Protein AF-A0A1S3NDR9-F1 (afdb_monomer)

Foldseek 3Di:
DVVVVVVVVVVVCVVVVCVVVVCPVVPDPDDPVVVVVVVVVVVVVVVCCCVPPVLVVVLVVLVVVVVVVVVVPPPPPDDDDDDDDDDDDDDDDDDPDDDPPPSVVVSVVVVVVVVVVVVVVVVVVVVVVVVPPPDDDDDPPPPVVVVVVVVVPD

Mean predicted aligned error: 16.81 Å

Solvent-accessible surface area (backbone atoms only — not comparable to full-atom values): 9694 Å² total; per-residue (Å²): 113,66,69,62,51,48,54,53,48,52,50,52,51,51,50,52,49,52,51,54,61,64,40,48,75,75,73,50,94,64,55,72,72,56,50,49,54,50,49,55,49,49,52,50,50,55,52,46,48,43,62,72,46,51,44,56,54,53,49,52,56,49,54,52,51,54,54,53,58,63,57,75,66,58,73,94,79,81,84,84,81,91,80,86,87,84,92,82,84,87,82,88,86,90,73,99,69,88,77,80,60,60,65,62,48,50,51,51,50,52,53,52,50,52,51,51,48,54,51,48,52,53,51,50,51,53,52,51,64,70,66,60,84,85,80,78,91,75,97,71,86,70,63,61,63,59,56,58,52,58,66,74,74,111

pLDDT: mean 72.22, std 20.0, range [29.72, 96.56]

Radius of gyration: 28.69 Å; Cα contacts (8 Å, |Δi|>4): 8; chains: 1; bounding box: 56×40×89 Å

Nearest PDB structures (foldseek):
  7nao-assembly1_d  TM=2.594E-01  e=1.555E+00  Homo sapiens
  5msj-assembly1_A  TM=2.776E-01  e=2.368E+00  Mus musculus
  5mx5-assembly1_F  TM=2.820E-01  e=3.607E+00  Mus musculus
  5mx5-assembly1_B  TM=2.590E-01  e=4.452E+00  Mus musculus

Secondary structure (DSSP, 8-state):
-HHHHHHHHHHHHHHHHHHHHHHHHHHS---HHHHHHHHHHHHHHHHHHIIIIIHHHHHHHHHHHHHHHHHTTS---------------------S---SHHHHHHHHHHHHHHHHHHHHHHHHHHHHHHT----------SSHHHHHHHHT--

Structure (mmCIF, N/CA/C/O backbone):
data_AF-A0A1S3NDR9-F1
#
_entry.id   AF-A0A1S3NDR9-F1
#
loop_
_atom_site.group_PDB
_atom_site.id
_atom_site.type_symbol
_atom_site.label_atom_id
_atom_site.label_alt_id
_atom_site.label_comp_id
_atom_site.label_asym_id
_atom_site.label_entity_id
_atom_site.label_seq_id
_atom_site.pdbx_PDB_ins_code
_atom_site.Cartn_x
_atom_site.Cartn_y
_atom_site.Cartn_z
_atom_site.occupancy
_atom_site.B_iso_or_equiv
_atom_site.auth_seq_id
_atom_site.auth_comp_id
_atom_site.auth_asym_id
_atom_site.auth_atom_id
_atom_site.pdbx_PDB_model_num
ATOM 1 N N . MET A 1 1 ? -9.366 22.418 -21.913 1.00 63.84 1 MET A N 1
ATOM 2 C CA . MET A 1 1 ? -10.204 22.748 -20.737 1.00 63.84 1 MET A CA 1
ATOM 3 C C . MET A 1 1 ? -10.768 21.472 -20.127 1.00 63.84 1 MET A C 1
ATOM 5 O O . MET A 1 1 ? -10.817 21.373 -18.912 1.00 63.84 1 MET A O 1
ATOM 9 N N . ASP A 1 2 ? -11.113 20.478 -20.945 1.00 85.50 2 ASP A N 1
ATOM 10 C CA . ASP A 1 2 ? -11.705 19.213 -20.491 1.00 85.50 2 ASP A CA 1
ATOM 11 C C . ASP A 1 2 ? -10.764 18.355 -19.622 1.00 85.50 2 ASP A C 1
ATOM 13 O O . ASP A 1 2 ? -11.198 17.839 -18.599 1.00 85.50 2 ASP A O 1
ATOM 17 N N . GLU A 1 3 ? -9.466 18.289 -19.947 1.00 90.88 3 GLU A N 1
ATOM 18 C CA . GLU A 1 3 ? -8.455 17.550 -19.160 1.00 90.88 3 GLU A CA 1
ATOM 19 C C . GLU A 1 3 ? -8.292 18.107 -17.732 1.00 90.88 3 GLU A C 1
ATOM 21 O O . GLU A 1 3 ? -8.242 17.371 -16.749 1.00 90.88 3 GLU A O 1
ATOM 26 N N . GLU A 1 4 ? -8.251 19.436 -17.599 1.00 91.06 4 GLU A N 1
ATOM 27 C CA . GLU A 1 4 ? -8.118 20.110 -16.303 1.00 91.06 4 GLU A CA 1
ATOM 28 C C . GLU A 1 4 ? -9.383 19.928 -15.456 1.00 91.06 4 GLU A C 1
ATOM 30 O O . GLU A 1 4 ? -9.301 19.635 -14.262 1.00 91.06 4 GLU A O 1
ATOM 35 N N . ILE A 1 5 ? -10.560 20.026 -16.085 1.00 93.62 5 ILE A N 1
ATOM 36 C CA . ILE A 1 5 ? -11.848 19.755 -15.437 1.00 93.62 5 ILE A CA 1
ATOM 37 C C . ILE A 1 5 ? -11.921 18.291 -14.986 1.00 93.62 5 ILE A C 1
ATOM 39 O O . ILE A 1 5 ? -12.402 18.031 -13.884 1.00 93.62 5 ILE A O 1
ATOM 43 N N . ALA A 1 6 ? -11.409 17.343 -15.777 1.00 93.50 6 ALA A N 1
ATOM 44 C CA . ALA A 1 6 ? -11.383 15.928 -15.419 1.00 93.50 6 ALA A CA 1
ATOM 45 C C . ALA A 1 6 ? -10.517 15.662 -14.179 1.00 93.50 6 ALA A C 1
ATOM 47 O O . ALA A 1 6 ? -10.967 14.964 -13.271 1.00 93.50 6 ALA A O 1
ATOM 48 N N . ILE A 1 7 ? -9.325 16.262 -14.080 1.00 94.00 7 ILE A N 1
ATOM 49 C CA . ILE A 1 7 ? -8.451 16.111 -12.901 1.00 94.00 7 ILE A CA 1
ATOM 50 C C . ILE A 1 7 ? -9.106 16.721 -11.657 1.00 94.00 7 ILE A C 1
ATOM 52 O O . ILE A 1 7 ? -9.090 16.107 -10.584 1.00 94.00 7 ILE A O 1
ATOM 56 N N . ILE A 1 8 ? -9.719 17.901 -11.791 1.00 94.81 8 ILE A N 1
ATOM 57 C CA . ILE A 1 8 ? -10.453 18.546 -10.694 1.00 94.81 8 ILE A CA 1
ATOM 58 C C . ILE A 1 8 ? -11.632 17.665 -10.259 1.00 94.81 8 ILE A C 1
ATOM 60 O O . ILE A 1 8 ? -11.832 17.451 -9.064 1.00 94.81 8 ILE A O 1
ATOM 64 N N . LEU A 1 9 ? -12.370 17.091 -11.210 1.00 94.69 9 LEU A N 1
ATOM 65 C CA . LEU A 1 9 ? -13.508 16.217 -10.938 1.00 94.69 9 LEU A CA 1
ATOM 66 C C . LEU A 1 9 ? -13.068 14.911 -10.261 1.00 94.69 9 LEU A C 1
ATOM 68 O O . LEU A 1 9 ? -13.644 14.552 -9.235 1.00 94.69 9 LEU A O 1
ATOM 72 N N . ILE A 1 10 ? -12.023 14.240 -10.760 1.00 93.88 10 ILE A N 1
ATOM 73 C CA . ILE A 1 10 ? -11.443 13.040 -10.131 1.00 93.88 10 ILE A CA 1
ATOM 74 C C . ILE A 1 10 ? -10.967 13.354 -8.710 1.00 93.88 10 ILE A C 1
ATOM 76 O O . ILE A 1 10 ? -11.226 12.574 -7.797 1.00 93.88 10 ILE A O 1
ATOM 80 N N . SER A 1 11 ? -10.329 14.507 -8.499 1.00 94.31 11 SER A N 1
ATOM 81 C CA . SER A 1 11 ? -9.830 14.913 -7.181 1.00 94.31 11 SER A CA 1
ATOM 82 C C . SER A 1 11 ? -10.972 15.135 -6.191 1.00 94.31 11 SER A C 1
ATOM 84 O O . SER A 1 11 ? -10.913 14.644 -5.063 1.00 94.31 11 SER A O 1
ATOM 86 N N . VAL A 1 12 ? -12.042 15.817 -6.616 1.00 96.44 12 VAL A N 1
ATOM 87 C CA . VAL A 1 12 ? -13.246 16.030 -5.798 1.00 96.44 12 VAL A CA 1
ATOM 88 C C . VAL A 1 12 ? -13.942 14.704 -5.488 1.00 96.44 12 VAL A C 1
ATOM 90 O O . VAL A 1 12 ? -14.316 14.469 -4.339 1.00 96.44 12 VAL A O 1
ATOM 93 N N . VAL A 1 13 ? -14.084 13.815 -6.475 1.00 96.19 13 VAL A N 1
ATOM 94 C CA . VAL A 1 13 ? -14.710 12.496 -6.291 1.00 96.19 13 VAL A CA 1
ATOM 95 C C . VAL A 1 13 ? -13.879 11.611 -5.362 1.00 96.19 13 VAL A C 1
ATOM 97 O O . VAL A 1 13 ? -14.440 11.005 -4.452 1.00 96.19 13 VAL A O 1
ATOM 100 N N . MET A 1 14 ? -12.557 11.562 -5.534 1.00 94.25 14 MET A N 1
ATOM 101 C CA . MET A 1 14 ? -11.658 10.796 -4.667 1.00 94.25 14 MET A CA 1
ATOM 102 C C . MET A 1 14 ? -11.678 11.342 -3.235 1.00 94.25 14 MET A C 1
ATOM 104 O O . MET A 1 14 ? -11.760 10.565 -2.286 1.00 94.25 14 MET A O 1
ATOM 108 N N . PHE A 1 15 ? -11.678 12.668 -3.069 1.00 94.38 15 PHE A N 1
ATOM 109 C CA . PHE A 1 15 ? -11.787 13.309 -1.761 1.00 94.38 15 PHE A CA 1
ATOM 110 C C . PHE A 1 15 ? -13.109 12.962 -1.068 1.00 94.38 15 PHE A C 1
ATOM 112 O O . PHE A 1 15 ? -13.100 12.454 0.053 1.00 94.38 15 PHE A O 1
ATOM 119 N N . LEU A 1 16 ? -14.244 13.185 -1.738 1.00 96.56 16 LEU A N 1
ATOM 120 C CA . LEU A 1 16 ? -15.562 12.951 -1.150 1.00 96.56 16 LEU A CA 1
ATOM 121 C C . LEU A 1 16 ? -15.815 11.456 -0.914 1.00 96.56 16 LEU A C 1
ATOM 123 O O . LEU A 1 16 ? -16.365 11.082 0.118 1.00 96.56 16 LEU A O 1
ATOM 127 N N . GLY A 1 17 ? -15.361 10.596 -1.827 1.00 93.94 17 GLY A N 1
ATOM 128 C CA . GLY A 1 17 ? -15.432 9.143 -1.699 1.00 93.94 17 GLY A CA 1
ATOM 129 C C . GLY A 1 17 ? -14.638 8.631 -0.498 1.00 93.94 17 GLY A C 1
ATOM 130 O O . GLY A 1 17 ? -15.205 7.944 0.351 1.00 93.94 17 GLY A O 1
ATOM 131 N N . CYS A 1 18 ? -13.362 9.011 -0.370 1.00 90.25 18 CYS A N 1
ATOM 132 C CA . CYS A 1 18 ? -12.525 8.629 0.773 1.00 90.25 18 CYS A CA 1
ATOM 133 C C . CYS A 1 18 ? -13.051 9.204 2.093 1.00 90.25 18 CYS A C 1
ATOM 135 O O . CYS A 1 18 ? -13.034 8.513 3.110 1.00 90.25 18 CYS A O 1
ATOM 137 N N . PHE A 1 19 ? -13.558 10.439 2.082 1.00 90.75 19 PHE A N 1
ATOM 138 C CA . PHE A 1 19 ? -14.136 11.078 3.260 1.00 90.75 19 PHE A CA 1
ATOM 139 C C . PHE A 1 19 ? -15.406 10.359 3.731 1.00 90.75 19 PHE A C 1
ATOM 141 O O . PHE A 1 19 ? -15.499 9.982 4.897 1.00 90.75 19 PHE A O 1
ATOM 148 N N . LEU A 1 20 ? -16.358 10.098 2.829 1.00 92.56 20 LEU A N 1
ATOM 149 C CA . LEU A 1 20 ? -17.596 9.394 3.167 1.00 92.56 20 LEU A CA 1
ATOM 150 C C . LEU A 1 20 ? -17.320 7.950 3.592 1.00 92.56 20 LEU A C 1
ATOM 152 O O . LEU A 1 20 ? -17.815 7.533 4.635 1.00 92.56 20 LEU A O 1
ATOM 156 N N . LEU A 1 21 ? -16.502 7.203 2.842 1.00 88.06 21 LEU A N 1
ATOM 157 C CA . LEU A 1 21 ? -16.139 5.824 3.186 1.00 88.06 21 LEU A CA 1
ATOM 158 C C . LEU A 1 21 ? -15.353 5.745 4.504 1.00 88.06 21 LEU A C 1
ATOM 160 O O . LEU A 1 21 ? -15.601 4.845 5.304 1.00 88.06 21 LEU A O 1
ATOM 164 N N . GLY A 1 22 ? -14.458 6.701 4.768 1.00 85.12 22 GLY A N 1
ATOM 165 C CA . GLY A 1 22 ? -13.703 6.805 6.020 1.00 85.12 22 GLY A CA 1
ATOM 166 C C . GLY A 1 22 ? -14.560 7.189 7.232 1.00 85.12 22 GLY A C 1
ATOM 167 O O . GLY A 1 22 ? -14.224 6.836 8.361 1.00 85.12 22 GLY A O 1
ATOM 168 N N . LEU A 1 23 ? -15.702 7.845 7.010 1.00 85.19 23 LEU A N 1
ATOM 169 C CA . LEU A 1 23 ? -16.689 8.151 8.049 1.00 85.19 23 LEU A CA 1
ATOM 170 C C . LEU A 1 23 ? -17.612 6.967 8.375 1.00 85.19 23 LEU A C 1
ATOM 172 O O . LEU A 1 23 ? -18.197 6.945 9.460 1.00 85.19 23 LEU A O 1
ATOM 176 N N . ILE A 1 24 ? -17.740 5.969 7.491 1.00 84.94 24 ILE A N 1
ATOM 177 C CA . ILE A 1 24 ? -18.618 4.803 7.713 1.00 84.94 24 ILE A CA 1
ATOM 178 C C . ILE A 1 24 ? -18.252 4.047 9.007 1.00 84.94 24 ILE A C 1
ATOM 180 O O . ILE A 1 24 ? -19.152 3.819 9.816 1.00 84.94 24 ILE A O 1
ATOM 184 N N . PRO A 1 25 ? -16.979 3.701 9.290 1.00 75.81 25 PRO A N 1
ATOM 185 C CA . PRO A 1 25 ? -16.607 3.068 10.558 1.00 75.81 25 PRO A CA 1
ATOM 186 C C . PRO A 1 25 ? -16.860 3.945 11.796 1.00 75.81 25 PRO A C 1
ATOM 188 O O . PRO A 1 25 ? -17.033 3.409 12.887 1.00 75.81 25 PRO A O 1
ATOM 191 N N . LEU A 1 26 ? -16.887 5.275 11.639 1.00 77.50 26 LEU A N 1
ATOM 192 C CA . LEU A 1 26 ? -17.093 6.231 12.734 1.00 77.50 26 LEU A CA 1
ATOM 193 C C . LEU A 1 26 ? -18.577 6.460 13.061 1.00 77.50 26 LEU A C 1
ATOM 195 O O . LEU A 1 26 ? -18.916 6.717 14.216 1.00 77.50 26 LEU A O 1
ATOM 199 N N . LEU A 1 27 ? -19.467 6.368 12.068 1.00 74.06 27 LEU A N 1
ATOM 200 C CA . LEU A 1 27 ? -20.893 6.683 12.223 1.00 74.06 27 LEU 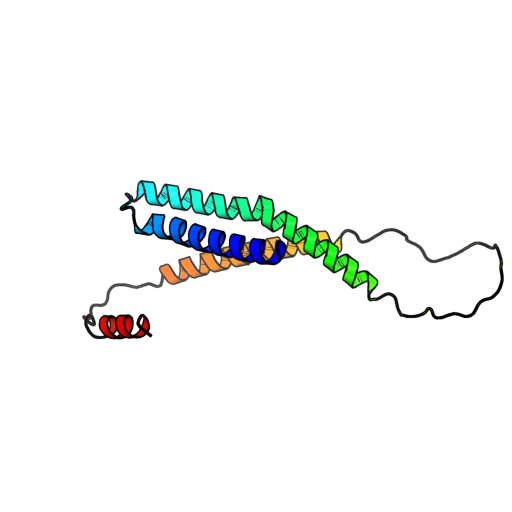A CA 1
ATOM 201 C C . LEU A 1 27 ? -21.740 5.502 12.705 1.00 74.06 27 LEU A C 1
ATOM 203 O O . LEU A 1 27 ? -22.791 5.715 13.315 1.00 74.06 27 LEU A O 1
ATOM 207 N N . ILE A 1 28 ? -21.318 4.262 12.450 1.00 77.81 28 ILE A N 1
ATOM 208 C CA . ILE A 1 28 ? -22.135 3.090 12.773 1.00 77.81 28 ILE A CA 1
ATOM 209 C C . ILE A 1 28 ? -21.581 2.388 14.021 1.00 77.81 28 ILE A C 1
ATOM 211 O O . ILE A 1 28 ? -20.463 1.879 14.021 1.00 77.81 28 ILE A O 1
ATOM 215 N N . LYS A 1 29 ? -22.379 2.306 15.099 1.00 72.62 29 LYS A N 1
ATOM 216 C CA . LYS A 1 29 ? -22.050 1.510 16.298 1.00 72.62 29 LYS A CA 1
ATOM 217 C C . LYS A 1 29 ? -22.140 0.016 15.993 1.00 72.62 29 LYS A C 1
ATOM 219 O O . LYS A 1 29 ? -23.154 -0.630 16.257 1.00 72.62 29 LYS A O 1
ATOM 224 N N . LEU A 1 30 ? -21.089 -0.525 15.391 1.00 66.56 30 LEU A N 1
ATOM 225 C CA . LEU A 1 30 ? -21.041 -1.927 15.002 1.00 66.56 30 LEU A CA 1
ATOM 226 C C . LEU A 1 30 ? -20.681 -2.807 16.199 1.00 66.56 30 LEU A C 1
ATOM 228 O O . LEU A 1 30 ? -19.764 -2.516 16.958 1.00 66.56 30 LEU A O 1
ATOM 232 N N . SER A 1 31 ? -21.401 -3.918 16.350 1.00 80.06 31 SER A N 1
ATOM 233 C CA . SER A 1 31 ? -21.008 -5.013 17.245 1.00 80.06 31 SER A CA 1
ATOM 234 C C . SER A 1 31 ? -19.651 -5.587 16.805 1.00 80.06 31 SER A C 1
ATOM 236 O O . SER A 1 31 ? -19.395 -5.653 15.600 1.00 80.06 31 SER A O 1
ATOM 238 N N . GLU A 1 32 ? -18.811 -6.057 17.740 1.00 81.12 32 GLU A N 1
ATOM 239 C CA . GLU A 1 32 ? -17.460 -6.604 17.472 1.00 81.12 32 GLU A CA 1
ATOM 240 C C . GLU A 1 32 ? -17.418 -7.577 16.286 1.00 81.12 32 GLU A C 1
ATOM 242 O O . GLU A 1 32 ? -16.522 -7.510 15.447 1.00 81.12 32 GLU A O 1
ATOM 247 N N . LYS A 1 33 ? -18.439 -8.434 16.151 1.00 84.38 33 LYS A N 1
ATOM 248 C CA . LYS A 1 33 ? -18.538 -9.390 15.038 1.00 84.38 33 LYS A CA 1
ATOM 249 C C . LYS A 1 33 ? -18.607 -8.704 13.673 1.00 84.38 33 LYS A C 1
ATOM 251 O O . LYS A 1 33 ? -18.010 -9.176 12.714 1.00 84.38 33 LYS A O 1
ATOM 256 N N . ARG A 1 34 ? -19.336 -7.592 13.562 1.00 82.56 34 ARG A N 1
ATOM 257 C CA . ARG A 1 34 ? -19.476 -6.840 12.307 1.00 82.56 34 ARG A CA 1
ATOM 258 C C . ARG A 1 34 ? -18.215 -6.040 11.998 1.00 82.56 34 ARG A C 1
ATOM 260 O O . ARG A 1 34 ? -17.838 -5.962 10.835 1.00 82.56 34 ARG A O 1
ATOM 267 N N . LEU A 1 35 ? -17.540 -5.526 13.026 1.00 85.25 35 LEU A N 1
ATOM 268 C CA . LEU A 1 35 ? -16.258 -4.845 12.863 1.00 85.25 35 LEU A CA 1
ATOM 269 C C . LEU A 1 35 ? -15.173 -5.804 12.346 1.00 85.25 35 LEU A C 1
ATOM 271 O O . LEU A 1 35 ? -14.409 -5.437 11.457 1.00 85.25 35 LEU A O 1
ATOM 275 N N . GLN A 1 36 ? -15.159 -7.056 12.816 1.00 87.50 36 GLN A N 1
ATOM 276 C CA . GLN A 1 36 ? -14.255 -8.077 12.279 1.00 87.50 36 GLN A CA 1
ATOM 277 C C . GLN A 1 36 ? -14.535 -8.410 10.810 1.00 87.50 36 GLN A C 1
ATOM 279 O O . GLN A 1 36 ? -13.593 -8.493 10.029 1.00 87.50 36 GLN A O 1
ATOM 284 N N . PHE A 1 37 ? -15.804 -8.534 10.404 1.00 86.88 37 PHE A N 1
ATOM 28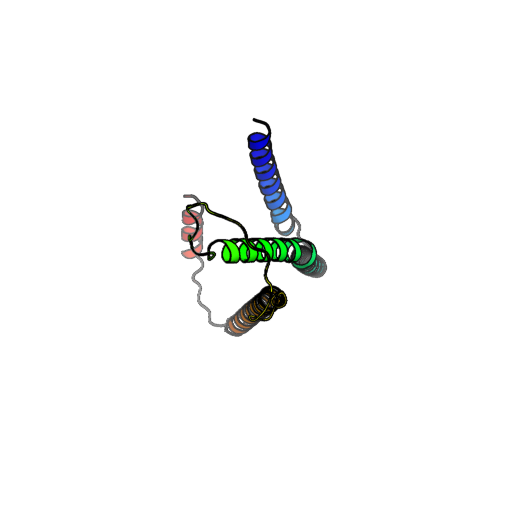5 C CA . PHE A 1 37 ? -16.146 -8.732 8.988 1.00 86.88 37 PHE A CA 1
ATOM 286 C C . PHE A 1 37 ? -15.707 -7.554 8.110 1.00 86.88 37 PHE A C 1
ATOM 288 O O . PHE A 1 37 ? -15.204 -7.774 7.014 1.00 86.88 37 PHE A O 1
ATOM 295 N N . VAL A 1 38 ? -15.852 -6.315 8.589 1.00 87.81 38 VAL A N 1
ATOM 296 C CA . VAL A 1 38 ? -15.386 -5.121 7.864 1.00 87.81 38 VAL A CA 1
ATOM 297 C C . VAL A 1 38 ? -13.858 -5.091 7.772 1.00 87.81 38 VAL A C 1
ATOM 299 O O . VAL A 1 38 ? -13.331 -4.772 6.713 1.00 87.81 38 VAL A O 1
ATOM 302 N N . SER A 1 39 ? -13.146 -5.478 8.833 1.00 86.75 39 SER A N 1
ATOM 303 C CA . SER A 1 39 ? -11.680 -5.569 8.833 1.00 86.75 39 SER A CA 1
ATOM 304 C C . SER A 1 39 ? -11.167 -6.650 7.876 1.00 86.75 39 SER A C 1
ATOM 306 O O . SER A 1 39 ? -10.297 -6.376 7.052 1.00 86.75 39 SER A O 1
ATOM 308 N N . ILE A 1 40 ? -11.759 -7.851 7.896 1.00 89.50 40 ILE A N 1
ATOM 309 C CA . ILE A 1 40 ? -11.379 -8.938 6.980 1.00 89.50 40 ILE A CA 1
ATOM 310 C C . ILE A 1 40 ? -11.685 -8.569 5.523 1.00 89.50 40 ILE A C 1
ATOM 312 O O . ILE A 1 40 ? -10.897 -8.864 4.627 1.00 89.50 40 ILE A O 1
ATOM 316 N N . PHE A 1 41 ? -12.807 -7.883 5.289 1.00 89.62 41 PHE A N 1
ATOM 317 C CA . PHE A 1 41 ? -13.183 -7.394 3.969 1.00 89.62 41 PHE A CA 1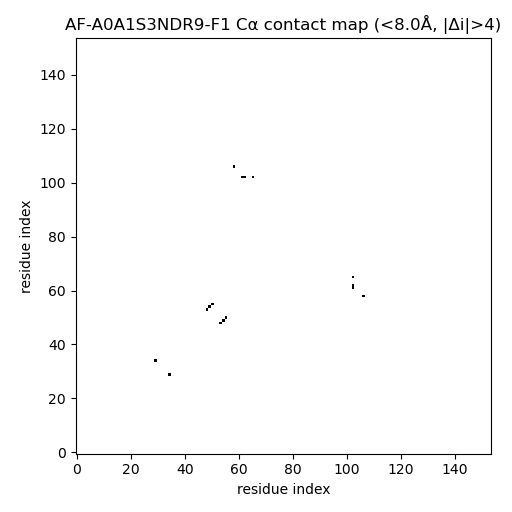
ATOM 318 C C . PHE A 1 41 ? -12.243 -6.281 3.498 1.00 89.62 41 PHE A C 1
ATOM 320 O O . PHE A 1 41 ? -11.796 -6.313 2.358 1.00 89.62 41 PHE A O 1
ATOM 327 N N . GLY A 1 42 ? -11.885 -5.340 4.375 1.00 89.69 42 GLY A N 1
ATOM 328 C CA . GLY A 1 42 ? -10.919 -4.280 4.088 1.00 89.69 42 GLY A CA 1
ATOM 329 C C . GLY A 1 42 ? -9.526 -4.830 3.788 1.00 89.69 42 GLY A C 1
ATOM 330 O O . GLY A 1 42 ? -8.922 -4.437 2.796 1.00 89.69 42 GLY A O 1
ATOM 331 N N . ALA A 1 43 ? -9.048 -5.796 4.575 1.00 90.25 43 ALA A N 1
ATOM 332 C CA . ALA A 1 43 ? -7.787 -6.489 4.320 1.00 90.25 43 ALA A CA 1
ATOM 333 C C . ALA A 1 43 ? -7.811 -7.245 2.979 1.00 90.25 43 ALA A C 1
ATOM 335 O O . ALA A 1 43 ? -6.862 -7.151 2.201 1.00 90.25 43 ALA A O 1
ATOM 336 N N . GLY A 1 44 ? -8.912 -7.941 2.673 1.00 90.31 44 GLY A N 1
ATOM 337 C CA . GLY A 1 44 ? -9.111 -8.617 1.389 1.00 90.31 44 GLY A CA 1
ATOM 338 C C . GLY A 1 44 ? -9.181 -7.654 0.200 1.00 90.31 44 GLY A C 1
ATOM 339 O O . GLY A 1 44 ? -8.589 -7.935 -0.838 1.00 90.31 44 GLY A O 1
ATOM 340 N N . LEU A 1 45 ? -9.840 -6.502 0.355 1.00 91.88 45 LEU A N 1
ATOM 341 C CA . LEU A 1 45 ? -9.938 -5.463 -0.673 1.00 91.88 45 LEU A CA 1
ATOM 342 C C . LEU A 1 45 ? -8.572 -4.810 -0.919 1.00 91.88 45 LEU A C 1
ATOM 344 O O . LEU A 1 45 ? -8.149 -4.719 -2.066 1.00 91.88 45 LEU A O 1
ATOM 348 N N . LEU A 1 46 ? -7.844 -4.433 0.137 1.00 89.88 46 LEU A N 1
ATOM 349 C CA . LEU A 1 46 ? -6.491 -3.874 0.027 1.00 89.88 46 LEU A CA 1
ATOM 350 C C . LEU A 1 46 ? -5.517 -4.858 -0.640 1.00 89.88 46 LEU A C 1
ATOM 352 O O . LEU A 1 46 ? -4.784 -4.470 -1.549 1.00 89.88 46 LEU A O 1
ATOM 356 N N . CYS A 1 47 ? -5.543 -6.133 -0.237 1.00 90.06 47 CYS A N 1
ATOM 357 C CA . CYS A 1 47 ? -4.736 -7.185 -0.859 1.00 90.06 47 CYS A CA 1
ATOM 358 C C . CYS A 1 47 ? -5.143 -7.426 -2.326 1.00 90.06 47 CYS A C 1
ATOM 360 O O . CYS A 1 47 ? -4.286 -7.539 -3.202 1.00 90.06 47 CYS A O 1
ATOM 362 N N . GLY A 1 48 ? -6.447 -7.432 -2.620 1.00 93.19 48 GLY A N 1
ATOM 363 C CA . GLY A 1 48 ? -6.981 -7.584 -3.972 1.00 93.19 48 GLY A CA 1
ATOM 364 C C . GLY A 1 48 ? -6.534 -6.466 -4.915 1.00 93.19 48 GLY A C 1
ATOM 365 O O . GLY A 1 48 ? -6.012 -6.756 -5.989 1.00 93.19 48 GLY A O 1
ATOM 366 N N . THR A 1 49 ? -6.660 -5.201 -4.505 1.00 94.12 49 THR A N 1
ATOM 367 C CA . THR A 1 49 ? -6.208 -4.046 -5.302 1.00 94.12 49 THR A CA 1
ATOM 368 C C . THR A 1 49 ? -4.698 -4.074 -5.523 1.00 94.12 49 THR A C 1
ATOM 370 O O . THR A 1 49 ? -4.232 -3.804 -6.632 1.00 94.12 49 THR A O 1
ATOM 373 N N . ALA A 1 50 ? -3.930 -4.455 -4.495 1.00 91.94 50 ALA A N 1
ATOM 374 C CA . ALA A 1 50 ? -2.483 -4.579 -4.605 1.00 91.94 50 ALA A CA 1
ATOM 375 C C . ALA A 1 50 ? -2.073 -5.602 -5.680 1.00 91.94 50 ALA A C 1
ATOM 377 O O . ALA A 1 50 ? -1.199 -5.319 -6.494 1.00 91.94 50 ALA A O 1
ATOM 378 N N . LEU A 1 51 ? -2.724 -6.768 -5.727 1.00 90.69 51 LEU A N 1
ATOM 379 C CA . LEU A 1 51 ? -2.381 -7.833 -6.674 1.00 90.69 51 LEU A CA 1
ATOM 380 C C . LEU A 1 51 ? -2.979 -7.637 -8.075 1.00 90.69 51 LEU A C 1
ATOM 382 O O . LEU A 1 51 ? -2.345 -8.018 -9.055 1.00 90.69 51 LEU A O 1
ATOM 386 N N . ALA A 1 52 ? -4.187 -7.080 -8.181 1.00 93.00 52 ALA A N 1
ATOM 387 C CA . ALA A 1 52 ? -4.914 -6.987 -9.449 1.00 93.00 52 ALA A CA 1
ATOM 388 C C . ALA A 1 52 ? -4.577 -5.738 -10.272 1.00 93.00 52 ALA A C 1
ATOM 390 O O . ALA A 1 52 ? -4.722 -5.777 -11.490 1.00 93.00 52 ALA A O 1
ATOM 391 N N . ILE A 1 53 ? -4.164 -4.644 -9.624 1.00 93.62 53 ILE A N 1
ATOM 392 C CA . ILE A 1 53 ? -3.933 -3.354 -10.295 1.00 93.62 53 ILE A CA 1
ATOM 393 C C . ILE A 1 53 ? -2.519 -2.842 -10.014 1.00 93.62 53 ILE A C 1
ATOM 395 O O . ILE A 1 53 ? -1.752 -2.628 -10.946 1.00 93.62 53 ILE A O 1
ATOM 399 N N . ILE A 1 54 ? -2.122 -2.743 -8.740 1.00 91.81 54 ILE A N 1
ATOM 400 C CA . ILE A 1 54 ? -0.824 -2.147 -8.376 1.00 91.81 54 ILE A CA 1
ATOM 401 C C . ILE A 1 54 ? 0.362 -2.994 -8.861 1.00 91.81 54 ILE A C 1
ATOM 403 O O . ILE A 1 54 ? 1.347 -2.441 -9.346 1.00 91.81 54 ILE A O 1
ATOM 407 N N . LEU A 1 55 ? 0.293 -4.327 -8.753 1.00 91.62 55 LEU A N 1
ATOM 408 C CA . LEU A 1 55 ? 1.352 -5.214 -9.250 1.00 91.62 55 LEU A CA 1
ATOM 409 C C . LEU A 1 55 ? 1.498 -5.149 -10.781 1.00 91.62 55 LEU A C 1
ATOM 411 O O . LEU A 1 55 ? 2.622 -4.935 -11.234 1.00 91.62 55 LEU A O 1
ATOM 415 N N . PRO A 1 56 ? 0.427 -5.324 -11.583 1.00 88.19 56 PRO A N 1
ATOM 416 C CA . PRO A 1 56 ? 0.520 -5.225 -13.039 1.00 88.19 56 PRO A CA 1
ATOM 417 C C . PRO A 1 56 ? 1.037 -3.867 -13.524 1.00 88.19 56 PRO A C 1
ATOM 419 O O . PRO A 1 56 ? 1.994 -3.837 -14.296 1.00 88.19 56 PRO A O 1
ATOM 422 N N . GLU A 1 57 ? 0.486 -2.761 -13.013 1.00 91.12 57 GLU A N 1
ATOM 423 C CA . GLU A 1 57 ? 0.921 -1.406 -13.387 1.00 91.12 57 GLU A CA 1
ATOM 424 C C . GLU A 1 57 ? 2.369 -1.134 -12.944 1.00 91.12 57 GLU A C 1
ATOM 426 O O . GLU A 1 57 ? 3.174 -0.595 -13.703 1.00 91.12 57 GLU A O 1
ATOM 431 N N . GLY A 1 58 ? 2.753 -1.563 -11.737 1.00 88.44 58 GLY A N 1
ATOM 432 C CA . GLY A 1 58 ? 4.117 -1.390 -11.232 1.00 88.44 58 GLY A CA 1
ATOM 433 C C . GLY A 1 58 ? 5.169 -2.167 -12.030 1.00 88.44 58 GLY A C 1
ATOM 434 O O . GLY A 1 58 ? 6.296 -1.695 -12.195 1.00 88.44 58 GLY A O 1
ATOM 435 N N . VAL A 1 59 ? 4.813 -3.346 -12.547 1.00 89.19 59 VAL A N 1
ATOM 436 C CA . VAL A 1 59 ? 5.693 -4.149 -13.410 1.00 89.19 59 VAL A CA 1
ATOM 437 C C . VAL A 1 59 ? 5.853 -3.510 -14.786 1.00 89.19 59 VAL A C 1
ATOM 439 O O . VAL A 1 59 ? 6.976 -3.448 -15.289 1.00 89.19 59 VAL A O 1
ATOM 442 N N . GLU A 1 60 ? 4.766 -3.006 -15.370 1.00 89.50 60 GLU A N 1
ATOM 443 C CA . GLU A 1 60 ? 4.787 -2.328 -16.670 1.00 89.50 60 GLU A CA 1
ATOM 444 C C . GLU A 1 60 ? 5.694 -1.085 -16.634 1.00 89.50 60 GLU A C 1
ATOM 446 O O . GLU A 1 60 ? 6.624 -0.973 -17.437 1.00 89.50 60 GLU A O 1
ATOM 451 N N . LEU A 1 61 ? 5.544 -0.238 -15.609 1.00 88.44 61 LEU A N 1
ATOM 452 C CA . LEU A 1 61 ? 6.374 0.960 -15.414 1.00 88.44 61 LEU A CA 1
ATOM 453 C C . LEU A 1 61 ? 7.870 0.645 -15.229 1.00 88.44 61 LEU A C 1
ATOM 455 O O . LEU A 1 61 ? 8.744 1.396 -15.684 1.00 88.44 61 LEU A O 1
ATOM 459 N N . LEU A 1 62 ? 8.192 -0.460 -14.550 1.00 84.75 62 LEU A N 1
ATOM 460 C CA . LEU A 1 62 ? 9.577 -0.867 -14.304 1.00 84.75 62 LEU A CA 1
ATOM 461 C C . LEU A 1 62 ? 10.249 -1.414 -15.571 1.00 84.75 62 LEU A C 1
ATOM 463 O O . LEU A 1 62 ? 11.414 -1.099 -15.835 1.00 84.75 62 LEU A O 1
ATOM 467 N N . GLU A 1 63 ? 9.527 -2.206 -16.364 1.00 83.50 63 GLU A N 1
ATOM 468 C CA . GLU A 1 63 ? 10.012 -2.716 -17.652 1.00 83.50 63 GLU A CA 1
ATOM 469 C C . GLU A 1 63 ? 10.252 -1.570 -18.652 1.00 83.50 63 GLU A C 1
ATOM 471 O O . GLU A 1 63 ? 11.286 -1.553 -19.332 1.00 83.50 63 GLU A O 1
ATOM 476 N N . GLU A 1 64 ? 9.363 -0.572 -18.706 1.00 84.19 64 GLU A N 1
ATOM 477 C CA . GLU A 1 64 ? 9.541 0.633 -19.532 1.00 84.19 64 GLU A CA 1
ATOM 478 C C . GLU A 1 64 ? 10.773 1.445 -19.112 1.00 84.19 64 GLU A C 1
ATOM 480 O O . GLU A 1 64 ? 11.622 1.785 -19.945 1.00 84.19 64 GLU A O 1
ATOM 485 N N . SER A 1 65 ? 10.933 1.682 -17.809 1.00 81.44 65 SER A N 1
ATOM 486 C CA . SER A 1 65 ? 12.079 2.416 -17.257 1.00 81.44 65 SER A CA 1
ATOM 487 C C . SER A 1 65 ? 13.413 1.709 -17.535 1.00 81.44 65 SER A C 1
ATOM 489 O O . SER A 1 65 ? 14.409 2.355 -17.879 1.00 81.44 65 SER A O 1
ATOM 491 N N . TRP A 1 66 ? 13.448 0.374 -17.447 1.00 79.38 66 TRP A N 1
ATOM 492 C CA . TRP A 1 66 ? 14.645 -0.421 -17.741 1.00 79.38 66 TRP A CA 1
ATOM 493 C C . TRP A 1 66 ? 15.030 -0.377 -19.228 1.00 79.38 66 TRP A C 1
ATOM 495 O O . TRP A 1 66 ? 16.215 -0.277 -19.577 1.00 79.38 66 TRP A O 1
ATOM 505 N N . ARG A 1 67 ? 14.033 -0.409 -20.122 1.00 72.06 67 ARG A N 1
ATOM 506 C CA . ARG A 1 67 ? 14.240 -0.274 -21.573 1.00 72.06 67 ARG A CA 1
ATOM 507 C C . ARG A 1 67 ? 14.779 1.105 -21.946 1.00 72.06 67 ARG A C 1
ATOM 509 O O . ARG A 1 67 ? 15.715 1.185 -22.741 1.00 72.06 67 ARG A O 1
ATOM 516 N N . VAL A 1 68 ? 14.247 2.168 -21.340 1.00 69.94 68 VAL A N 1
ATOM 517 C CA . VAL A 1 68 ? 14.721 3.548 -21.547 1.00 69.94 68 VAL A CA 1
ATOM 518 C C . VAL A 1 68 ? 16.151 3.728 -21.035 1.00 69.94 68 VAL A C 1
ATOM 520 O O . VAL A 1 68 ? 16.999 4.268 -21.747 1.00 69.94 68 VAL A O 1
ATOM 523 N N . SER A 1 69 ? 16.461 3.212 -19.843 1.00 63.25 69 SER A N 1
ATOM 524 C CA . SER A 1 69 ? 17.806 3.308 -19.260 1.00 63.25 69 SER A CA 1
ATOM 525 C C . SER A 1 69 ? 18.870 2.588 -20.104 1.00 63.25 69 SER A C 1
ATOM 527 O O . SER A 1 69 ? 19.979 3.092 -20.264 1.00 63.25 69 SER A O 1
ATOM 529 N N . SER A 1 70 ? 18.514 1.463 -20.736 1.00 61.03 70 SER A N 1
ATOM 530 C CA . SER A 1 70 ? 19.420 0.709 -21.618 1.00 61.03 70 SER A CA 1
ATOM 531 C C . SER A 1 70 ? 19.710 1.410 -22.958 1.00 61.03 70 SER A C 1
ATOM 533 O O . SER A 1 70 ? 20.716 1.106 -23.594 1.00 61.03 70 SER A O 1
ATOM 535 N N . CYS A 1 71 ? 18.865 2.350 -23.396 1.00 53.72 71 CYS A N 1
ATOM 536 C CA . CYS A 1 71 ? 19.048 3.087 -24.653 1.00 53.72 71 CYS A CA 1
ATOM 537 C C . CYS A 1 71 ? 19.920 4.348 -24.471 1.00 53.72 71 CYS A C 1
ATOM 539 O O . CYS A 1 71 ? 20.704 4.693 -25.353 1.00 53.72 71 CYS A O 1
ATOM 541 N N . SER A 1 72 ? 19.877 4.982 -23.291 1.00 44.19 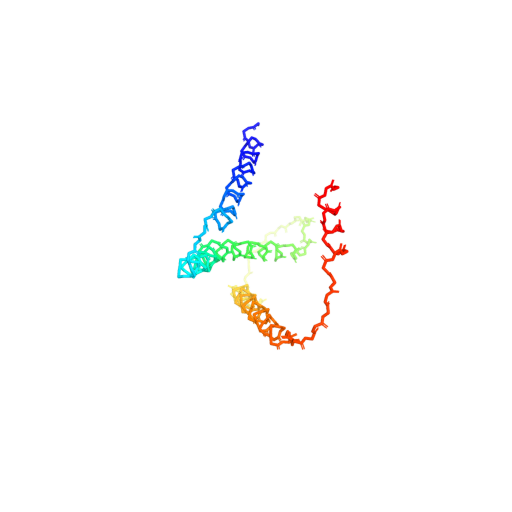72 SER A N 1
ATOM 542 C CA . SER A 1 72 ? 20.701 6.161 -22.953 1.00 44.19 72 SER A CA 1
ATOM 543 C C . SER A 1 72 ? 22.193 5.864 -22.720 1.00 44.19 72 SER A C 1
ATOM 545 O O . SER A 1 72 ? 22.970 6.791 -22.504 1.00 44.19 72 SER A O 1
ATOM 547 N N . VAL A 1 73 ? 22.611 4.595 -22.784 1.00 45.22 73 VAL A N 1
ATOM 548 C CA . VAL A 1 73 ? 24.025 4.166 -22.751 1.00 45.22 73 VAL A CA 1
ATOM 549 C C . VAL A 1 73 ? 24.555 3.684 -24.105 1.00 45.22 73 VAL A C 1
ATOM 551 O O . VAL A 1 73 ? 25.689 3.212 -24.173 1.00 45.22 73 VAL A O 1
ATOM 554 N N . ALA A 1 74 ? 23.810 3.850 -25.206 1.00 44.34 74 ALA A N 1
ATOM 555 C CA . ALA A 1 74 ? 24.458 3.841 -26.515 1.00 44.34 74 ALA A CA 1
ATOM 556 C C . ALA A 1 74 ? 25.420 5.045 -26.547 1.00 44.34 74 ALA A C 1
ATOM 558 O O . ALA A 1 74 ? 24.951 6.182 -26.426 1.00 44.34 74 ALA A O 1
ATOM 559 N N . PRO A 1 75 ? 26.751 4.846 -26.645 1.00 41.81 75 PRO A N 1
ATOM 560 C CA . PRO A 1 75 ? 27.656 5.974 -26.732 1.00 41.81 75 PRO A CA 1
ATOM 561 C C . PRO A 1 75 ? 27.230 6.788 -27.949 1.00 41.81 75 PRO A C 1
ATOM 563 O O . PRO A 1 75 ? 27.010 6.241 -29.031 1.00 41.81 75 PRO A O 1
ATOM 566 N N . VAL A 1 76 ? 27.095 8.100 -27.765 1.00 41.84 76 VAL A N 1
ATOM 567 C CA . VAL A 1 76 ? 27.067 9.064 -28.863 1.00 41.84 76 VAL A CA 1
ATOM 568 C C . VAL A 1 76 ? 28.378 8.896 -29.632 1.00 41.84 76 VAL A C 1
ATOM 570 O O . VAL A 1 76 ? 29.399 9.505 -29.338 1.00 41.84 76 VAL A O 1
ATOM 573 N N . ALA A 1 77 ? 28.351 7.996 -30.602 1.00 49.06 77 ALA A N 1
ATOM 574 C CA . ALA A 1 77 ? 29.370 7.793 -31.609 1.00 49.06 77 ALA A CA 1
ATOM 575 C C . ALA A 1 77 ? 28.650 7.640 -32.951 1.00 49.06 77 ALA A C 1
ATOM 577 O O . ALA A 1 77 ? 28.692 6.592 -33.581 1.00 49.06 77 ALA A O 1
ATOM 578 N N . ALA A 1 78 ? 27.938 8.689 -33.369 1.00 45.47 78 ALA A N 1
ATOM 579 C CA . ALA A 1 78 ? 27.489 8.831 -34.749 1.00 45.47 78 ALA A CA 1
ATOM 580 C C . ALA A 1 78 ? 27.131 10.290 -35.068 1.00 45.47 78 ALA A C 1
ATOM 582 O O . ALA A 1 78 ? 25.968 10.685 -35.047 1.00 45.47 78 ALA A O 1
ATOM 583 N N . ASN A 1 79 ? 28.133 11.079 -35.460 1.00 45.25 79 ASN A N 1
ATOM 584 C CA . ASN A 1 79 ? 27.913 12.072 -36.508 1.00 45.25 79 ASN A CA 1
ATOM 585 C C . ASN A 1 79 ? 28.992 11.944 -37.596 1.00 45.25 79 ASN A C 1
ATOM 587 O O . ASN A 1 79 ? 30.109 12.421 -37.433 1.00 45.25 79 ASN A O 1
ATOM 591 N N . LYS A 1 80 ? 28.577 11.241 -38.661 1.00 58.69 80 LYS A N 1
ATOM 592 C CA . LYS A 1 80 ? 28.893 11.339 -40.098 1.00 58.69 80 LYS A CA 1
ATOM 593 C C . LYS A 1 80 ? 30.340 11.581 -40.532 1.00 58.69 80 LYS A C 1
ATOM 595 O O . LYS A 1 80 ?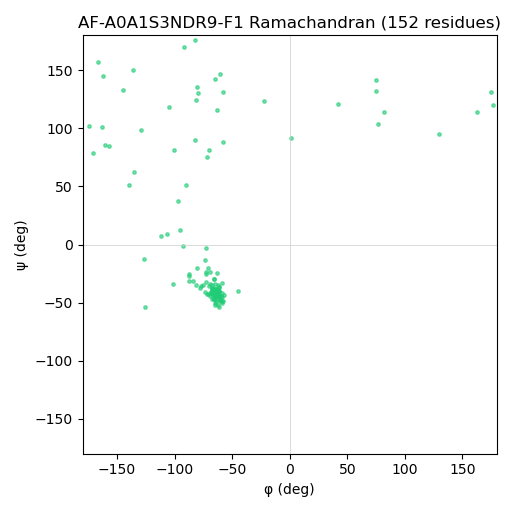 30.860 12.672 -40.367 1.00 58.69 80 LYS A O 1
ATOM 600 N N . ASN A 1 81 ? 30.852 10.640 -41.329 1.00 39.81 81 ASN A N 1
ATOM 601 C CA . ASN A 1 81 ? 31.277 10.937 -42.699 1.00 39.81 81 ASN A CA 1
ATOM 602 C C . ASN A 1 81 ? 30.987 9.735 -43.606 1.00 39.81 81 ASN A C 1
ATOM 604 O O . ASN A 1 81 ? 31.232 8.587 -43.248 1.00 39.81 81 ASN A O 1
ATOM 608 N N . ALA A 1 82 ? 30.384 10.036 -44.752 1.00 53.91 82 ALA A N 1
ATOM 609 C CA . ALA A 1 82 ? 30.055 9.098 -45.810 1.00 53.91 82 ALA A CA 1
ATOM 610 C C . ALA A 1 82 ? 31.325 8.514 -46.436 1.00 53.91 82 ALA A C 1
ATOM 612 O O . ALA A 1 82 ? 32.277 9.265 -46.641 1.00 53.91 82 ALA A O 1
ATOM 613 N N . SER A 1 83 ? 31.303 7.228 -46.797 1.00 46.38 83 SER A N 1
ATOM 614 C CA . SER A 1 83 ? 31.724 6.722 -48.114 1.00 46.38 83 SER A CA 1
ATOM 615 C C . SER A 1 83 ? 31.706 5.192 -48.163 1.00 46.38 83 SER A C 1
ATOM 617 O O . SER A 1 83 ? 32.288 4.529 -47.316 1.00 46.38 83 SER A O 1
ATOM 619 N N . ASP A 1 84 ? 31.073 4.717 -49.231 1.00 40.06 84 ASP A N 1
ATOM 620 C CA . ASP A 1 84 ? 31.477 3.605 -50.092 1.00 40.06 84 ASP A CA 1
ATOM 621 C C . ASP A 1 84 ? 31.334 2.146 -49.632 1.00 40.06 84 ASP A C 1
ATOM 623 O O . ASP A 1 84 ? 31.458 1.782 -48.466 1.00 40.06 84 ASP A O 1
ATOM 627 N N . GLY A 1 85 ? 30.954 1.323 -50.611 1.00 44.72 85 GLY A N 1
ATOM 628 C CA . GLY A 1 85 ? 30.381 -0.002 -50.417 1.00 44.72 85 GLY A CA 1
ATOM 629 C C . GLY A 1 85 ? 31.369 -1.141 -50.169 1.00 44.72 85 GLY A C 1
ATOM 630 O O . GLY A 1 85 ? 32.584 -1.006 -50.259 1.00 44.72 85 GLY A O 1
ATOM 631 N N . GLY A 1 86 ? 30.797 -2.318 -49.906 1.00 31.44 86 GLY A N 1
ATOM 632 C CA . GLY A 1 86 ? 31.524 -3.584 -49.874 1.00 31.44 86 GLY A CA 1
ATOM 633 C C . GLY A 1 86 ? 30.756 -4.694 -49.160 1.00 31.44 86 GLY A C 1
ATOM 634 O O . GLY A 1 86 ? 30.529 -4.634 -47.957 1.00 31.44 86 GLY A O 1
ATOM 635 N N . VAL A 1 87 ? 30.365 -5.722 -49.913 1.00 44.38 87 VAL A N 1
ATOM 636 C CA . VAL A 1 87 ? 29.893 -7.017 -49.399 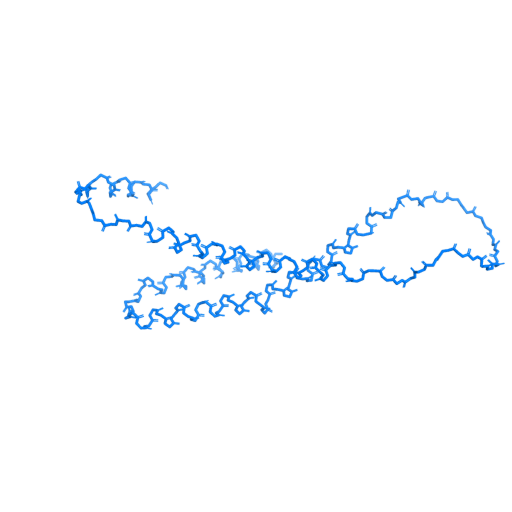1.00 44.38 87 VAL A CA 1
ATOM 637 C C . VAL A 1 87 ? 31.114 -7.855 -49.003 1.00 44.38 87 VAL A C 1
ATOM 639 O O . VAL A 1 87 ? 32.021 -8.020 -49.814 1.00 44.38 87 VAL A O 1
ATOM 642 N N . GLY A 1 88 ? 31.126 -8.433 -47.798 1.00 31.28 88 GLY A N 1
ATOM 643 C CA . GLY A 1 88 ? 32.131 -9.413 -47.365 1.00 31.28 88 GLY A CA 1
ATOM 644 C C . GLY A 1 88 ? 31.919 -9.830 -45.908 1.00 31.28 88 GLY A C 1
ATOM 645 O O . GLY A 1 88 ? 31.887 -8.982 -45.025 1.00 31.28 88 GLY A O 1
ATOM 646 N N . GLY A 1 89 ? 31.688 -11.122 -45.664 1.00 29.73 89 GLY A N 1
ATOM 647 C CA . GLY A 1 89 ? 31.300 -11.651 -44.355 1.00 29.73 89 GLY A CA 1
ATOM 648 C C . GLY A 1 89 ? 32.444 -12.113 -43.444 1.00 29.73 89 GLY A C 1
ATOM 649 O O . GLY A 1 89 ? 33.555 -12.352 -43.903 1.00 29.73 89 GLY A O 1
ATOM 650 N N . GLN A 1 90 ? 32.030 -12.376 -42.192 1.00 29.72 90 GLN A N 1
ATOM 651 C CA . GLN A 1 90 ? 32.625 -13.241 -41.148 1.00 29.72 90 GLN A CA 1
ATOM 652 C C . GLN A 1 90 ? 33.883 -12.661 -40.458 1.00 29.72 90 GLN A C 1
ATOM 654 O O . GLN A 1 90 ? 34.788 -12.200 -41.130 1.00 29.72 90 GLN A O 1
ATOM 659 N N . PHE A 1 91 ? 34.050 -12.631 -39.129 1.00 29.92 91 PHE A N 1
ATOM 660 C CA . PHE A 1 91 ? 33.555 -13.468 -38.026 1.00 29.92 91 PHE A CA 1
ATOM 661 C C . PHE A 1 91 ? 33.812 -12.748 -36.673 1.00 29.92 91 PHE A C 1
ATOM 663 O O . PHE A 1 91 ? 34.764 -11.978 -36.589 1.00 29.92 91 PHE A O 1
ATOM 670 N N . GLN A 1 92 ? 33.048 -13.101 -35.620 1.00 33.97 92 GLN A N 1
ATOM 671 C CA . GLN A 1 92 ? 33.248 -12.770 -34.183 1.00 33.97 92 GLN A CA 1
ATOM 672 C C . GLN A 1 92 ? 32.856 -11.327 -33.770 1.00 33.97 92 GLN A C 1
ATOM 674 O O . GLN A 1 92 ? 33.542 -10.373 -34.089 1.00 33.97 92 GLN A O 1
ATOM 679 N N . GLU A 1 93 ? 31.723 -11.074 -33.103 1.00 38.44 93 GLU A N 1
ATOM 680 C CA . GLU A 1 93 ? 31.380 -11.588 -31.771 1.00 38.44 93 GLU A CA 1
ATOM 681 C C . GLU A 1 93 ? 29.932 -12.109 -31.644 1.00 38.44 93 GLU A C 1
ATOM 683 O O . GLU A 1 93 ? 28.992 -11.694 -32.317 1.00 38.44 93 GLU A O 1
ATOM 688 N N . MET A 1 94 ? 29.798 -13.087 -30.760 1.00 35.50 94 MET A N 1
ATOM 689 C CA . MET A 1 94 ? 28.663 -13.965 -30.523 1.00 35.50 94 MET A CA 1
ATOM 690 C C . MET A 1 94 ? 27.589 -13.300 -29.640 1.00 35.50 94 MET A C 1
ATOM 692 O O . MET A 1 94 ? 27.864 -12.991 -28.487 1.00 35.50 94 MET A O 1
ATOM 696 N N . GLY A 1 95 ? 26.339 -13.224 -30.121 1.00 32.88 95 GLY A N 1
ATOM 697 C CA . GLY A 1 95 ? 25.147 -13.350 -29.263 1.00 32.88 95 GLY A CA 1
ATOM 698 C C . GLY A 1 95 ? 24.054 -12.271 -29.371 1.00 32.88 95 GLY A C 1
ATOM 699 O O . GLY A 1 95 ? 24.076 -11.307 -28.612 1.00 32.88 95 GLY A O 1
ATOM 700 N N . PRO A 1 96 ? 22.994 -12.485 -30.176 1.00 46.66 96 PRO A N 1
ATOM 701 C CA . PRO A 1 96 ? 21.735 -11.743 -30.092 1.00 46.66 96 PRO A CA 1
ATOM 702 C C . PRO A 1 96 ? 20.748 -12.437 -29.127 1.00 46.66 96 PRO A C 1
ATOM 704 O O . PRO A 1 96 ? 19.622 -12.761 -29.498 1.00 46.66 96 PRO A O 1
ATOM 707 N N . SER A 1 97 ? 21.173 -12.762 -27.901 1.00 49.66 97 SER A N 1
ATOM 708 C CA . SER A 1 97 ? 20.316 -13.434 -26.911 1.00 49.66 97 SER A CA 1
ATOM 709 C C . SER A 1 97 ? 20.884 -13.286 -25.498 1.00 49.66 97 SER A C 1
ATOM 711 O O . SER A 1 97 ? 22.097 -13.332 -25.327 1.00 49.66 97 SER A O 1
ATOM 713 N N . SER A 1 98 ? 20.010 -13.171 -24.490 1.00 47.25 98 SER A N 1
ATOM 714 C CA . SER A 1 98 ? 20.247 -12.736 -23.093 1.00 47.25 98 SER A CA 1
ATOM 715 C C . SER A 1 98 ? 20.282 -11.202 -22.962 1.00 47.25 98 SER A C 1
ATOM 717 O O . SER A 1 98 ? 21.120 -10.534 -23.536 1.00 47.25 98 SER A O 1
ATOM 719 N N . LYS A 1 99 ? 19.358 -10.522 -22.275 1.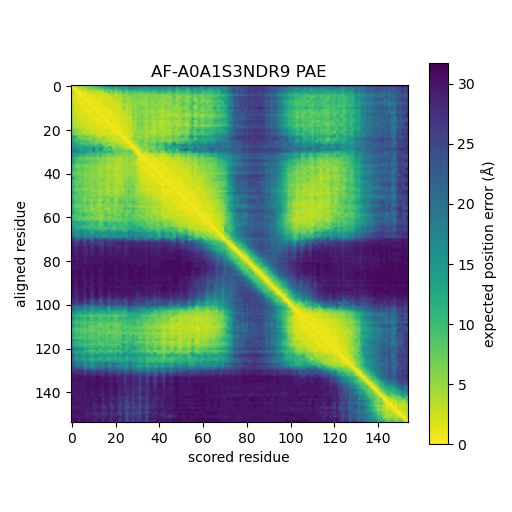00 48.50 99 LYS A N 1
ATOM 720 C CA . LYS A 1 99 ? 18.966 -10.709 -20.875 1.00 48.50 99 LYS A CA 1
ATOM 721 C C . LYS A 1 99 ? 17.542 -10.175 -20.629 1.00 48.50 99 LYS A C 1
ATOM 723 O O . LYS A 1 99 ? 17.371 -9.070 -20.138 1.00 48.50 99 LYS A O 1
ATOM 728 N N . GLY A 1 100 ? 16.510 -10.974 -20.900 1.00 53.59 100 GLY A N 1
ATOM 729 C CA . GLY A 1 100 ? 15.172 -10.714 -20.340 1.00 53.59 100 GLY A CA 1
ATOM 730 C C . GLY A 1 100 ? 15.075 -11.054 -18.842 1.00 53.59 100 GLY A C 1
ATOM 731 O O . GLY A 1 100 ? 14.107 -10.692 -18.188 1.00 53.59 100 GLY A O 1
ATOM 732 N N . LEU A 1 101 ? 16.060 -11.779 -18.289 1.00 58.50 101 LEU A N 1
ATOM 733 C CA . LEU A 1 101 ? 16.066 -12.266 -16.903 1.00 58.50 101 LEU A CA 1
ATOM 734 C C . LEU A 1 101 ? 16.215 -11.222 -15.774 1.00 58.50 101 LEU A C 1
ATOM 736 O O . LEU A 1 101 ? 15.632 -11.476 -14.723 1.00 58.50 101 LEU A O 1
ATOM 740 N N . PRO A 1 102 ? 16.963 -10.107 -15.900 1.00 65.81 102 PRO A N 1
ATOM 741 C CA . PRO A 1 102 ? 17.272 -9.263 -14.752 1.00 65.81 102 PRO A CA 1
ATOM 742 C C . PRO A 1 102 ? 16.051 -8.480 -14.262 1.00 65.81 102 PRO A C 1
ATOM 744 O O . PRO A 1 102 ? 15.812 -8.469 -13.063 1.00 65.81 102 PRO A O 1
ATOM 747 N N . ALA A 1 103 ? 15.229 -7.911 -15.150 1.00 70.75 103 ALA A N 1
ATOM 748 C CA . ALA A 1 103 ? 14.070 -7.112 -14.744 1.00 70.75 103 ALA A CA 1
ATOM 749 C C . ALA A 1 103 ? 13.019 -7.950 -13.987 1.00 70.75 103 ALA A C 1
ATOM 751 O O . ALA A 1 103 ? 12.683 -7.637 -12.847 1.00 70.75 103 ALA A O 1
ATOM 752 N N . ARG A 1 104 ? 12.620 -9.110 -14.532 1.00 78.88 104 ARG A 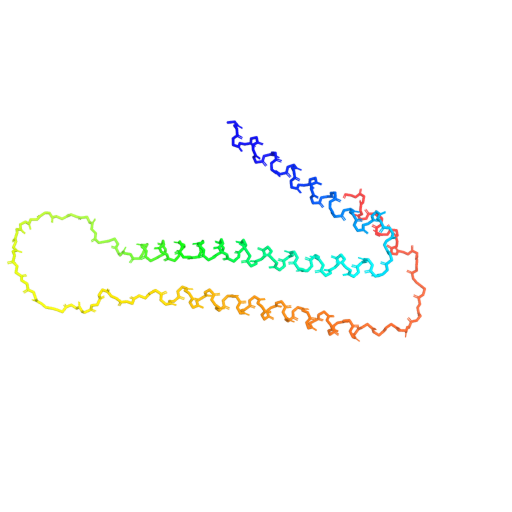N 1
ATOM 753 C CA . ARG A 1 104 ? 11.740 -10.075 -13.836 1.00 78.88 104 ARG A CA 1
ATOM 754 C C . ARG A 1 104 ? 12.292 -10.588 -12.503 1.00 78.88 104 ARG A C 1
ATOM 756 O O . ARG A 1 104 ? 11.521 -10.836 -11.580 1.00 78.88 104 ARG A O 1
ATOM 763 N N . PHE A 1 105 ? 13.612 -10.729 -12.382 1.00 83.75 105 PHE A N 1
ATOM 764 C CA . PHE A 1 105 ? 14.246 -11.080 -11.111 1.00 83.75 105 PHE A CA 1
ATOM 765 C C . PHE A 1 105 ? 14.153 -9.926 -10.102 1.00 83.75 105 PHE A C 1
ATOM 767 O O . PHE A 1 105 ? 13.777 -10.158 -8.957 1.00 83.75 105 PHE A O 1
ATOM 774 N N . PHE A 1 106 ? 14.412 -8.684 -10.527 1.00 83.38 106 PHE A N 1
ATOM 775 C CA . PHE A 1 106 ? 14.257 -7.488 -9.691 1.00 83.38 106 PHE A CA 1
ATOM 776 C C . PHE A 1 106 ? 12.814 -7.272 -9.228 1.00 83.38 106 PHE A C 1
ATOM 778 O O . PHE A 1 106 ? 12.608 -6.897 -8.079 1.00 83.38 106 PHE A O 1
ATOM 785 N N . ILE A 1 107 ? 11.822 -7.573 -10.069 1.00 86.50 107 ILE A N 1
ATOM 786 C CA . ILE A 1 107 ? 10.401 -7.558 -9.687 1.00 86.50 107 ILE A CA 1
ATOM 787 C C . ILE A 1 107 ? 10.161 -8.529 -8.530 1.00 86.50 107 ILE A C 1
ATOM 789 O O . ILE A 1 107 ? 9.620 -8.140 -7.497 1.00 86.50 107 ILE A O 1
ATOM 793 N N . GLY A 1 108 ? 10.631 -9.772 -8.667 1.00 87.06 108 GLY A N 1
ATOM 794 C CA . GLY A 1 108 ? 10.540 -10.773 -7.605 1.00 87.06 108 GLY A CA 1
ATOM 795 C C . GLY A 1 108 ? 11.236 -10.329 -6.314 1.00 87.06 108 GLY A C 1
ATOM 796 O O . GLY A 1 108 ? 10.650 -10.441 -5.240 1.00 87.06 108 GLY A O 1
ATOM 797 N N . VAL A 1 109 ? 12.447 -9.770 -6.407 1.00 89.56 109 VAL A N 1
ATOM 798 C CA . VAL A 1 109 ? 13.198 -9.262 -5.245 1.00 89.56 109 VAL A CA 1
ATOM 799 C C . VAL A 1 109 ? 12.468 -8.102 -4.565 1.00 89.56 109 VAL A C 1
ATOM 801 O O . VAL A 1 109 ? 12.350 -8.109 -3.343 1.00 89.56 109 VAL A O 1
ATOM 804 N N . SER A 1 110 ? 11.936 -7.141 -5.322 1.00 88.88 110 SER A N 1
ATOM 805 C CA . SER A 1 110 ? 11.178 -6.007 -4.778 1.00 88.88 110 SER A CA 1
ATOM 806 C C . SER A 1 110 ? 9.873 -6.447 -4.110 1.00 88.88 110 SER A C 1
ATOM 808 O O . SER A 1 110 ? 9.548 -5.946 -3.035 1.00 88.88 110 SER A O 1
ATOM 810 N N . LEU A 1 111 ? 9.153 -7.418 -4.687 1.00 90.31 111 LEU A N 1
ATOM 811 C CA . LEU A 1 111 ? 7.944 -7.979 -4.072 1.00 90.31 111 LEU A CA 1
ATOM 812 C C . LEU A 1 111 ? 8.254 -8.745 -2.781 1.00 90.31 111 LEU A C 1
ATOM 814 O O . LEU A 1 111 ? 7.559 -8.566 -1.781 1.00 90.31 111 LEU A O 1
ATOM 818 N N . VAL A 1 112 ? 9.318 -9.553 -2.770 1.00 92.62 112 VAL A N 1
ATOM 819 C CA . VAL A 1 112 ? 9.770 -10.260 -1.562 1.00 92.62 112 VAL A CA 1
ATOM 820 C C . VAL A 1 112 ? 10.233 -9.265 -0.496 1.00 92.62 112 VAL A C 1
ATOM 822 O O . VAL A 1 112 ? 9.881 -9.423 0.670 1.00 92.62 112 VAL A O 1
ATOM 825 N N . LEU A 1 113 ? 10.957 -8.209 -0.875 1.00 93.19 113 LEU A N 1
ATOM 826 C CA . LEU A 1 113 ? 11.396 -7.165 0.051 1.00 93.19 113 LEU A CA 1
ATOM 827 C C . LEU A 1 113 ? 10.207 -6.405 0.655 1.00 93.19 113 LEU A C 1
ATOM 829 O O . LEU A 1 113 ? 10.173 -6.201 1.867 1.00 93.19 113 LEU A O 1
ATOM 833 N N . GLY A 1 114 ? 9.215 -6.035 -0.160 1.00 90.50 114 GLY A N 1
ATOM 834 C CA . GLY A 1 114 ? 7.979 -5.403 0.307 1.00 90.50 114 GLY A CA 1
ATOM 835 C C . GLY A 1 114 ? 7.187 -6.299 1.262 1.00 90.50 114 GLY A C 1
ATOM 836 O O . GLY A 1 114 ? 6.725 -5.831 2.303 1.00 90.50 114 GLY A O 1
ATOM 837 N N . PHE A 1 115 ? 7.105 -7.599 0.968 1.00 90.19 115 PHE A N 1
ATOM 838 C CA . PHE A 1 115 ? 6.476 -8.583 1.850 1.00 90.19 115 PHE A CA 1
ATOM 839 C C . PHE A 1 115 ? 7.224 -8.737 3.184 1.00 90.19 115 PHE A C 1
ATOM 841 O O . PHE A 1 115 ? 6.598 -8.715 4.243 1.00 90.19 115 PHE A O 1
ATOM 848 N N . ILE A 1 116 ? 8.559 -8.831 3.154 1.00 93.06 116 ILE A N 1
ATOM 849 C CA . ILE A 1 116 ? 9.392 -8.896 4.365 1.00 93.06 116 ILE A CA 1
ATOM 850 C C . ILE A 1 116 ? 9.228 -7.625 5.203 1.00 93.06 116 ILE A C 1
ATOM 852 O O . ILE A 1 116 ? 9.144 -7.714 6.424 1.00 93.06 116 ILE A O 1
ATOM 856 N N . LEU A 1 117 ? 9.157 -6.450 4.573 1.00 91.38 117 LEU A N 1
ATOM 857 C CA . LEU A 1 117 ? 8.950 -5.185 5.275 1.00 91.38 117 LEU A CA 1
ATOM 858 C C . LEU A 1 117 ? 7.562 -5.135 5.924 1.00 91.38 117 LEU A C 1
ATOM 860 O O . LEU A 1 117 ? 7.475 -4.815 7.108 1.00 91.38 117 LEU A O 1
ATOM 864 N N . MET A 1 118 ? 6.494 -5.504 5.205 1.00 88.44 118 MET A N 1
ATOM 865 C CA . MET A 1 118 ? 5.150 -5.617 5.790 1.00 88.44 118 MET A CA 1
ATOM 866 C C . MET A 1 118 ? 5.127 -6.587 6.981 1.00 88.44 118 MET A C 1
ATOM 868 O O . MET A 1 118 ? 4.580 -6.247 8.029 1.00 88.44 118 MET A O 1
ATOM 872 N N . PHE A 1 119 ? 5.782 -7.746 6.861 1.00 85.25 119 PHE A N 1
ATOM 873 C CA . PHE A 1 119 ? 5.930 -8.708 7.956 1.00 85.25 119 PHE A CA 1
ATOM 874 C C . PHE A 1 119 ? 6.721 -8.131 9.140 1.00 85.25 119 PHE A C 1
ATOM 876 O O . PHE A 1 119 ? 6.340 -8.310 10.293 1.00 85.25 119 PHE A O 1
ATOM 883 N N . LEU A 1 120 ? 7.806 -7.400 8.879 1.00 89.06 120 LEU A N 1
ATOM 884 C CA . LEU A 1 120 ? 8.610 -6.768 9.922 1.00 89.06 120 LEU A CA 1
ATOM 885 C C . LEU A 1 120 ? 7.812 -5.697 10.676 1.00 89.06 120 LEU A C 1
ATOM 887 O O . LEU A 1 120 ? 7.909 -5.622 11.898 1.00 89.06 120 LEU A O 1
ATOM 891 N N . VAL A 1 121 ? 7.000 -4.900 9.976 1.00 85.25 121 VAL A N 1
ATOM 892 C CA . VAL A 1 121 ? 6.107 -3.909 10.597 1.00 85.25 121 VAL A CA 1
ATOM 893 C C . VAL A 1 121 ? 5.079 -4.588 11.502 1.00 85.25 121 VAL A C 1
ATOM 895 O O . VAL A 1 121 ? 4.873 -4.126 12.624 1.00 85.25 121 VAL A O 1
ATOM 898 N N . ASP A 1 122 ? 4.489 -5.702 11.065 1.00 81.69 122 ASP A N 1
ATOM 899 C CA . ASP A 1 122 ? 3.542 -6.481 11.874 1.00 81.69 122 ASP A CA 1
ATOM 900 C C . ASP A 1 122 ? 4.208 -7.084 13.127 1.00 81.69 122 ASP A C 1
ATOM 902 O O . ASP A 1 122 ? 3.681 -6.994 14.240 1.00 81.69 122 ASP A O 1
ATOM 906 N N . GLN A 1 123 ? 5.437 -7.590 12.982 1.00 86.19 123 GLN A N 1
ATOM 907 C CA . GLN A 1 123 ? 6.241 -8.099 14.097 1.00 86.19 123 GLN A CA 1
ATOM 908 C C . GLN A 1 123 ? 6.623 -6.997 15.093 1.00 86.19 123 GLN A C 1
ATOM 910 O O . GLN A 1 123 ? 6.535 -7.215 16.300 1.00 86.19 123 GLN A O 1
ATOM 915 N N . ILE A 1 124 ? 7.018 -5.810 14.620 1.00 86.69 124 ILE A N 1
ATOM 916 C CA . ILE A 1 124 ? 7.332 -4.661 15.486 1.00 86.69 124 ILE A CA 1
ATOM 917 C C . ILE A 1 124 ? 6.066 -4.173 16.199 1.00 86.69 124 ILE A C 1
ATOM 919 O O . ILE A 1 124 ? 6.116 -3.892 17.395 1.00 86.69 124 ILE A O 1
ATOM 923 N N . SER A 1 125 ? 4.928 -4.111 15.501 1.00 81.94 125 SER A N 1
ATOM 924 C CA . SER A 1 125 ? 3.637 -3.738 16.091 1.00 81.94 125 SER A CA 1
ATOM 925 C C . SER A 1 125 ? 3.225 -4.712 17.200 1.00 81.94 125 SER A C 1
ATOM 927 O O . SER A 1 125 ? 2.916 -4.288 18.317 1.00 81.94 125 SER A O 1
ATOM 929 N N . SER A 1 126 ? 3.332 -6.017 16.941 1.00 79.69 126 SER A N 1
ATOM 930 C CA . SER A 1 126 ? 3.068 -7.071 17.927 1.00 79.69 126 SER A CA 1
ATOM 931 C C . SER A 1 126 ? 4.048 -7.030 19.105 1.00 79.69 126 SER A C 1
ATOM 933 O O . SER A 1 126 ? 3.648 -7.195 20.258 1.00 79.69 126 SER A O 1
ATOM 935 N N . TYR A 1 127 ? 5.327 -6.747 18.844 1.00 78.06 127 TYR A N 1
ATOM 936 C CA . TYR A 1 127 ? 6.360 -6.631 19.874 1.00 78.06 127 TYR A CA 1
ATOM 937 C C . TYR A 1 127 ? 6.156 -5.399 20.772 1.00 78.06 127 TYR A C 1
ATOM 939 O O . TYR A 1 127 ? 6.272 -5.494 21.994 1.00 78.06 127 TYR A O 1
ATOM 947 N N . CYS A 1 128 ? 5.781 -4.253 20.198 1.00 67.31 128 CYS A N 1
ATOM 948 C CA . CYS A 1 128 ? 5.441 -3.050 20.958 1.00 67.31 128 CYS A CA 1
ATOM 949 C C . CYS A 1 128 ? 4.123 -3.192 21.728 1.00 67.31 128 CYS A C 1
ATOM 951 O O . CYS A 1 128 ? 4.039 -2.699 22.849 1.00 67.31 128 CYS A O 1
ATOM 953 N N . SER A 1 129 ? 3.124 -3.896 21.185 1.00 63.09 129 SER A N 1
ATOM 954 C CA . SER A 1 129 ? 1.871 -4.167 21.904 1.00 63.09 129 SER A CA 1
ATOM 955 C C . SER A 1 129 ? 2.074 -5.076 23.123 1.00 63.09 129 SER A C 1
ATOM 957 O O . SER A 1 129 ? 1.330 -4.962 24.094 1.00 63.09 129 SER A O 1
ATOM 959 N N . ILE A 1 130 ? 3.072 -5.965 23.096 1.00 58.06 130 ILE A N 1
ATOM 960 C CA . ILE A 1 130 ? 3.493 -6.774 24.254 1.00 58.06 130 ILE A CA 1
ATOM 961 C C . ILE A 1 130 ? 4.236 -5.935 25.304 1.00 58.06 130 ILE A C 1
ATOM 963 O O . ILE A 1 130 ? 4.206 -6.261 26.490 1.00 58.06 130 ILE A O 1
ATOM 967 N N . HIS A 1 131 ? 4.850 -4.826 24.890 1.00 53.56 131 HIS A N 1
ATOM 968 C CA . HIS A 1 131 ? 5.494 -3.852 25.766 1.00 53.56 131 HIS A CA 1
ATOM 969 C C . HIS A 1 131 ? 4.573 -2.651 26.080 1.00 53.56 131 HIS A C 1
ATOM 971 O O . HIS A 1 131 ? 5.043 -1.522 26.211 1.00 53.56 131 HIS A O 1
ATOM 977 N N . ASP A 1 132 ? 3.266 -2.890 26.254 1.00 52.16 132 ASP A N 1
ATOM 978 C CA . ASP A 1 132 ? 2.383 -2.026 27.056 1.00 52.16 132 ASP A CA 1
ATOM 979 C C . ASP A 1 132 ? 2.183 -2.700 28.433 1.00 52.16 132 ASP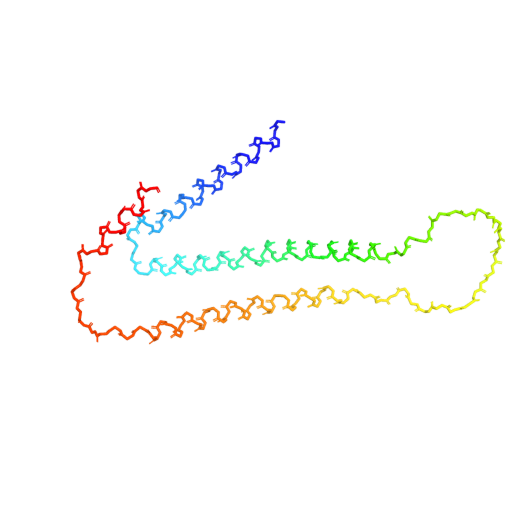 A C 1
ATOM 981 O O . ASP A 1 132 ? 1.191 -3.398 28.662 1.00 52.16 132 ASP A O 1
ATOM 985 N N . PRO A 1 133 ? 3.134 -2.561 29.382 1.00 47.75 133 PRO A N 1
ATOM 986 C CA . PRO A 1 133 ? 2.909 -2.921 30.774 1.00 47.75 133 PRO A CA 1
ATOM 987 C C . PRO A 1 133 ? 1.958 -1.893 31.395 1.00 47.75 133 PRO A C 1
ATOM 989 O O . PRO A 1 133 ? 2.353 -1.004 32.152 1.00 47.75 133 PRO A O 1
ATOM 992 N N . ARG A 1 134 ? 0.670 -1.983 31.074 1.00 54.44 134 ARG A N 1
ATOM 993 C CA . ARG A 1 134 ? -0.354 -1.181 31.736 1.00 54.44 134 ARG A CA 1
ATOM 994 C C . ARG A 1 134 ? -0.752 -1.828 33.056 1.00 54.44 134 ARG A C 1
ATOM 996 O O . ARG A 1 134 ? -1.724 -2.562 33.112 1.00 54.44 134 ARG A O 1
ATOM 1003 N N . THR A 1 135 ? -0.053 -1.464 34.129 1.00 52.69 135 THR A N 1
ATOM 1004 C CA . THR A 1 135 ? -0.679 -1.223 35.445 1.00 52.69 135 THR A CA 1
ATOM 1005 C C . THR A 1 135 ? 0.271 -0.432 36.340 1.00 52.69 135 THR A C 1
ATOM 1007 O O . THR A 1 135 ? 1.190 -0.980 36.937 1.00 52.69 135 THR A O 1
ATOM 1010 N N . GLY A 1 136 ? 0.018 0.870 36.455 1.00 44.66 136 GLY A N 1
ATOM 1011 C CA . GLY A 1 136 ? 0.725 1.770 37.361 1.00 44.66 136 GLY A CA 1
ATOM 1012 C C . GLY A 1 136 ? 0.027 3.122 37.402 1.00 44.66 136 GLY A C 1
ATOM 1013 O O . GLY A 1 136 ? 0.407 4.053 36.706 1.00 44.66 136 GLY A O 1
ATOM 1014 N N . THR A 1 137 ? -1.062 3.174 38.158 1.00 56.12 137 THR A N 1
ATOM 1015 C CA . THR A 1 137 ? -1.832 4.350 38.581 1.00 56.12 137 THR A CA 1
ATOM 1016 C C . THR A 1 137 ? -1.063 5.684 38.551 1.00 56.12 137 THR A C 1
ATOM 1018 O O . THR A 1 137 ? -0.080 5.817 39.270 1.00 56.12 137 THR A O 1
ATOM 1021 N N . SER A 1 138 ? -1.551 6.703 37.833 1.00 44.12 138 SER A N 1
ATOM 1022 C CA . SER A 1 138 ? -1.620 8.082 38.356 1.00 44.12 138 SER A CA 1
ATOM 1023 C C . SER A 1 138 ? -2.349 9.020 37.385 1.00 44.12 138 SER A C 1
ATOM 1025 O O . SER A 1 138 ? -1.826 9.446 36.360 1.00 44.12 138 SER A O 1
ATOM 1027 N N . ASN A 1 139 ? -3.601 9.295 37.735 1.00 53.28 139 ASN A N 1
ATOM 1028 C CA . ASN A 1 139 ? -4.318 10.562 37.599 1.00 53.28 139 ASN A CA 1
ATOM 1029 C C . ASN A 1 139 ? -3.541 11.738 36.944 1.00 53.28 139 ASN A C 1
ATOM 1031 O O . ASN A 1 139 ? -2.899 12.531 37.634 1.00 53.28 139 ASN A O 1
ATOM 1035 N N . ARG A 1 140 ? -3.646 11.909 35.618 1.00 54.72 140 ARG A N 1
ATOM 1036 C CA . ARG A 1 140 ? -3.168 13.117 34.908 1.00 54.72 140 ARG A CA 1
ATOM 1037 C C . ARG A 1 140 ? -4.164 13.529 33.825 1.00 54.72 140 ARG A C 1
ATOM 1039 O O . ARG A 1 140 ? -3.825 13.715 32.660 1.00 54.72 140 ARG A O 1
ATOM 1046 N N . ASN A 1 141 ? -5.425 13.635 34.231 1.00 57.47 141 ASN A N 1
ATOM 1047 C CA . ASN A 1 141 ? -6.574 13.691 33.330 1.00 57.47 141 ASN A CA 1
ATOM 1048 C C . ASN A 1 141 ? -7.048 15.119 32.994 1.00 57.47 141 ASN A C 1
ATOM 1050 O O . ASN A 1 141 ? -8.125 15.259 32.434 1.00 57.47 141 ASN A O 1
ATOM 1054 N N . SER A 1 142 ? -6.300 16.187 33.295 1.00 56.41 142 SER A N 1
ATOM 1055 C CA . SER A 1 142 ? -6.805 17.559 33.069 1.00 56.41 142 SER A CA 1
ATOM 1056 C C . SER A 1 142 ? -5.922 18.486 32.232 1.00 56.41 142 SER A C 1
ATOM 1058 O O . SER A 1 142 ? -6.414 19.515 31.786 1.00 56.41 142 SER A O 1
ATOM 1060 N N . ILE A 1 143 ? -4.657 18.146 31.954 1.00 57.72 143 ILE A N 1
ATOM 1061 C CA . ILE A 1 143 ? -3.753 19.051 31.209 1.00 57.72 143 ILE A CA 1
ATOM 1062 C C . ILE A 1 143 ? -3.612 18.633 29.733 1.00 57.72 143 ILE A C 1
ATOM 1064 O O . ILE A 1 143 ? -3.543 19.484 28.849 1.00 57.72 143 ILE A O 1
ATOM 1068 N N . THR A 1 144 ? -3.653 17.329 29.434 1.00 60.16 144 THR A N 1
ATOM 1069 C CA . THR A 1 144 ? -3.509 16.813 28.059 1.00 60.16 144 THR A CA 1
ATOM 1070 C C . THR A 1 144 ? -4.744 17.070 27.188 1.00 60.16 144 THR A C 1
ATOM 1072 O O . THR A 1 144 ? -4.607 17.304 25.992 1.00 60.16 144 THR A O 1
ATOM 1075 N N . ALA A 1 145 ? -5.947 17.084 27.774 1.00 59.03 145 ALA A N 1
ATOM 1076 C CA . ALA A 1 145 ? -7.183 17.323 27.025 1.00 59.03 145 ALA A CA 1
ATOM 1077 C C . ALA A 1 145 ? -7.256 18.755 26.454 1.00 59.03 145 ALA A C 1
ATOM 1079 O O . ALA A 1 145 ? -7.682 18.941 25.318 1.00 59.03 145 ALA A O 1
ATOM 1080 N N . THR A 1 146 ? -6.777 19.757 27.200 1.00 60.53 146 THR A N 1
ATOM 1081 C CA . THR A 1 146 ? -6.822 21.174 26.794 1.00 60.53 146 THR A CA 1
ATOM 1082 C C . THR A 1 146 ? -5.748 21.519 25.757 1.00 60.53 146 THR A C 1
ATOM 1084 O O . THR A 1 146 ? -6.017 22.273 24.826 1.00 60.53 146 THR A O 1
ATOM 1087 N N . LEU A 1 147 ? -4.555 20.914 25.852 1.00 65.06 147 LEU A N 1
ATOM 1088 C CA . LEU A 1 147 ? -3.509 21.025 24.821 1.00 65.06 147 LEU A CA 1
ATOM 1089 C C . LEU A 1 147 ? -3.915 20.338 23.507 1.00 65.06 147 LEU A C 1
ATOM 1091 O O . LEU A 1 147 ? -3.663 20.878 22.432 1.00 65.06 147 LEU A O 1
ATOM 1095 N N . GLY A 1 148 ? -4.589 19.184 23.587 1.00 59.34 148 GLY A N 1
ATOM 1096 C CA . GLY A 1 148 ? -5.097 18.468 22.412 1.00 59.34 148 GLY A CA 1
ATOM 1097 C C . GLY A 1 148 ? -6.191 19.226 21.651 1.00 59.34 148 GLY A C 1
ATOM 1098 O O . GLY A 1 148 ? -6.281 19.099 20.434 1.00 59.34 148 GLY A O 1
ATOM 1099 N N . LEU A 1 149 ? -6.978 20.055 22.344 1.00 64.56 149 LEU A N 1
ATOM 1100 C CA . LEU A 1 149 ? -8.015 20.897 21.735 1.00 64.56 149 LEU A CA 1
ATOM 1101 C C . LEU A 1 149 ? -7.439 22.154 21.057 1.00 64.56 149 LEU A C 1
ATOM 1103 O O . LEU A 1 149 ? -7.903 22.527 19.986 1.00 64.56 149 LEU A O 1
ATOM 1107 N N . VAL A 1 150 ? -6.402 22.775 21.636 1.00 61.22 150 VAL A N 1
ATOM 1108 C CA . VAL A 1 150 ? -5.727 23.959 21.057 1.00 61.22 150 VAL A CA 1
ATOM 1109 C C . VAL A 1 150 ? -4.982 23.624 19.762 1.00 61.22 150 VAL A C 1
ATOM 1111 O O . VAL A 1 150 ? -4.968 24.434 18.843 1.00 61.22 150 VAL A O 1
ATOM 1114 N N . ILE A 1 151 ? -4.405 22.425 19.658 1.00 62.25 151 ILE A N 1
ATOM 1115 C CA . ILE A 1 151 ? -3.656 21.998 18.464 1.00 62.25 151 ILE A CA 1
ATOM 1116 C C . ILE A 1 151 ? -4.572 21.694 17.266 1.00 62.25 151 ILE A C 1
ATOM 1118 O O . ILE A 1 151 ? -4.126 21.787 16.131 1.00 62.25 151 ILE A O 1
ATOM 1122 N N . HIS A 1 152 ? -5.846 21.360 17.490 1.00 44.53 152 HIS A N 1
ATOM 1123 C CA . HIS A 1 152 ? -6.788 21.025 16.413 1.00 44.53 152 HIS A CA 1
ATOM 1124 C C . HIS A 1 152 ? -7.610 22.229 15.910 1.00 44.53 152 HIS A C 1
ATOM 1126 O O . HIS A 1 152 ? -8.437 22.070 15.017 1.00 44.53 152 HIS A O 1
ATOM 1132 N N . ALA A 1 153 ? -7.422 23.419 16.493 1.00 49.31 153 ALA A N 1
ATOM 1133 C CA . ALA A 1 153 ? -8.155 24.639 16.141 1.00 49.31 153 ALA A CA 1
ATOM 1134 C C . ALA A 1 153 ? -7.286 25.722 15.466 1.00 49.31 153 ALA A C 1
ATOM 1136 O O . ALA A 1 153 ? -7.773 26.837 15.276 1.00 49.31 153 ALA A O 1
ATOM 1137 N N . ALA A 1 154 ? -6.028 25.415 15.129 1.00 47.19 154 ALA A N 1
ATOM 1138 C CA . ALA A 1 154 ? -5.109 26.308 14.418 1.00 47.19 154 ALA A CA 1
ATOM 1139 C C . ALA A 1 154 ? -4.885 25.849 12.973 1.00 47.19 154 ALA A C 1
ATOM 1141 O O . ALA A 1 154 ? -4.755 24.621 12.766 1.00 47.19 154 ALA A O 1
#

Sequence (154 aa):
MDEEIAIILISVVMFLGCFLLGLIPLLIKLSEKRLQFVSIFGAGLLCGTALAIILPEGVELLEESWRVSSCSVAPVAANKNASDGGVGGQFQEMGPSSKGLPARFFIGVSLVLGFILMFLVDQISSYCSIHDPRTGTSNRNSITATLGLVIHAA